Protein AF-A0A1G6QA96-F1 (afdb_m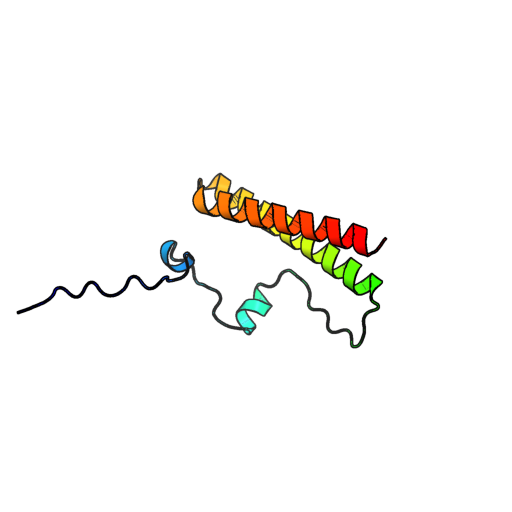onomer)

Solvent-accessible surface area (backbone atoms only — not comparable to full-atom values): 6174 Å² total; per-residue (Å²): 141,75,85,82,75,79,75,71,88,65,91,67,63,69,53,70,79,74,72,53,88,72,90,82,46,72,72,50,47,67,74,68,55,84,74,82,86,83,84,66,95,73,74,56,72,63,57,48,37,54,48,54,23,51,51,25,50,53,50,26,52,54,44,51,56,51,32,54,53,30,54,75,71,65,39,58,76,58,28,61,53,40,53,56,53,30,52,51,26,50,50,51,24,51,52,35,54,62,73,62,105

Nearest PDB structures (foldseek):
  3ta8-assembly1_A  TM=9.329E-01  e=4.201E-02  Helicobacter pylori
  3t9j-assembly1_A-2  TM=9.327E-01  e=4.201E-02  Helicobacter pylori
  3t9j-assembly1_A-4  TM=9.327E-01  e=4.201E-02  Helicobacter pylori
  3t9j-assembly1_A-6  TM=9.327E-01  e=4.201E-02  Helicobacter pylori
  5lbh-assembly1_A  TM=9.163E-01  e=5.291E-02  Helicobacter cinaedi

Secondary structure (DSSP, 8-state):
-------------GGGTTTPPPP-SHHHHHHH--SPP---S---HHHHHHHHHHHHHHHHHHHHHHHHHHHHTT-HHHHHHHHHHHHHHHHHHHHHHHHT-

pLDDT: mean 84.97, std 20.63, range [36.88, 98.56]

Mean predicted aligned error: 8.83 Å

Structure (mmCIF, N/CA/C/O backbone):
data_AF-A0A1G6QA96-F1
#
_entry.id   AF-A0A1G6QA96-F1
#
loop_
_atom_site.group_PDB
_atom_site.id
_atom_site.type_symbol
_atom_site.label_atom_id
_atom_site.label_alt_id
_atom_site.label_comp_id
_atom_site.label_asym_id
_atom_site.label_entity_id
_atom_site.label_seq_id
_atom_site.pdbx_PDB_ins_code
_atom_site.Cartn_x
_atom_site.Cartn_y
_atom_site.Cartn_z
_atom_site.occupancy
_atom_site.B_iso_or_equiv
_atom_site.auth_seq_id
_atom_site.auth_comp_id
_atom_site.auth_asym_id
_atom_site.auth_atom_id
_atom_site.pdbx_PDB_model_num
ATOM 1 N N . MET A 1 1 ? 8.139 -19.668 51.157 1.00 36.88 1 MET A N 1
ATOM 2 C CA . MET A 1 1 ? 7.093 -20.312 50.325 1.00 36.88 1 MET A CA 1
ATOM 3 C C . MET A 1 1 ? 6.012 -19.271 50.078 1.00 36.88 1 MET A C 1
ATOM 5 O O . MET A 1 1 ? 5.444 -18.827 51.054 1.00 36.88 1 MET A O 1
ATOM 9 N N . ARG A 1 2 ? 5.698 -18.791 48.880 1.00 37.50 2 ARG A N 1
ATOM 10 C CA . ARG A 1 2 ? 6.132 -19.085 47.510 1.00 37.50 2 ARG A CA 1
ATOM 11 C C . ARG A 1 2 ? 6.101 -17.748 46.762 1.00 37.50 2 ARG A C 1
ATOM 13 O O . ARG A 1 2 ? 5.156 -16.985 46.935 1.00 37.50 2 ARG A O 1
ATOM 20 N N . GLU A 1 3 ? 7.134 -17.484 45.970 1.00 38.16 3 GLU A N 1
ATOM 21 C CA . GLU A 1 3 ? 7.173 -16.381 45.014 1.00 38.16 3 GLU A CA 1
ATOM 22 C C . GLU A 1 3 ? 5.977 -16.485 44.067 1.00 38.16 3 GLU A C 1
ATOM 24 O O . GLU A 1 3 ? 5.769 -17.515 43.415 1.00 38.16 3 GLU A O 1
ATOM 29 N N . ASN A 1 4 ? 5.182 -15.418 44.007 1.00 38.12 4 ASN A N 1
ATOM 30 C CA . ASN A 1 4 ? 4.130 -15.281 43.019 1.00 38.12 4 ASN A CA 1
ATOM 31 C C . ASN A 1 4 ? 4.806 -14.912 41.699 1.00 38.12 4 ASN A C 1
ATOM 33 O O . ASN A 1 4 ? 5.184 -13.768 41.452 1.00 38.12 4 ASN A O 1
ATOM 37 N N . ARG A 1 5 ? 5.077 -15.955 40.918 1.00 42.34 5 ARG A N 1
ATOM 38 C CA . ARG A 1 5 ? 5.724 -15.913 39.617 1.00 42.34 5 ARG A CA 1
ATOM 39 C C . ARG A 1 5 ? 4.816 -15.115 38.679 1.00 42.34 5 ARG A C 1
ATOM 41 O O . ARG A 1 5 ? 3.922 -15.680 38.059 1.00 42.34 5 ARG A O 1
ATOM 48 N N . ALA A 1 6 ? 5.047 -13.805 38.598 1.00 40.62 6 ALA A N 1
ATOM 49 C CA . ALA A 1 6 ? 4.591 -12.971 37.499 1.00 40.62 6 ALA A CA 1
ATOM 50 C C . ALA A 1 6 ? 5.228 -13.538 36.225 1.00 40.62 6 ALA A C 1
ATOM 52 O O . ALA A 1 6 ? 6.367 -13.233 35.863 1.00 40.62 6 ALA A O 1
ATOM 53 N N . CYS A 1 7 ? 4.526 -14.491 35.617 1.00 37.88 7 CYS A N 1
ATOM 54 C CA . CYS A 1 7 ? 4.843 -15.020 34.310 1.00 37.88 7 CYS A CA 1
ATOM 55 C C . CYS A 1 7 ? 4.752 -13.851 33.332 1.00 37.88 7 CYS A C 1
ATOM 57 O O . CYS A 1 7 ? 3.667 -13.423 32.966 1.00 37.88 7 CYS A O 1
ATOM 59 N N . ARG A 1 8 ? 5.927 -13.310 33.001 1.00 39.12 8 ARG A N 1
ATOM 60 C CA . ARG A 1 8 ? 6.353 -13.012 31.636 1.00 39.12 8 ARG A CA 1
ATOM 61 C C . ARG A 1 8 ? 5.208 -12.512 30.758 1.00 39.12 8 ARG A C 1
ATOM 63 O O . ARG A 1 8 ? 4.584 -13.290 30.050 1.00 39.12 8 ARG A O 1
ATOM 70 N N . GLN A 1 9 ? 5.003 -11.201 30.775 1.00 42.47 9 GLN A N 1
ATOM 71 C CA . GLN A 1 9 ? 4.452 -10.499 29.623 1.00 42.47 9 GLN A CA 1
ATOM 72 C C . GLN A 1 9 ? 5.453 -10.691 28.477 1.00 42.47 9 GLN A C 1
ATOM 74 O O . GLN A 1 9 ? 6.421 -9.948 28.336 1.00 42.47 9 GLN A O 1
ATOM 79 N N . THR A 1 10 ? 5.303 -11.785 27.739 1.00 38.31 10 THR A N 1
ATOM 80 C CA . THR A 1 10 ? 5.859 -11.911 26.398 1.00 38.31 10 THR A CA 1
ATOM 81 C C . THR A 1 10 ? 5.078 -10.956 25.496 1.00 38.31 10 THR A C 1
ATOM 83 O O . THR A 1 10 ? 3.867 -10.826 25.681 1.00 38.31 10 THR A O 1
ATOM 86 N N . PRO A 1 11 ? 5.729 -10.246 24.559 1.00 39.56 11 PRO A N 1
ATOM 87 C CA . PRO A 1 11 ? 5.024 -9.398 23.612 1.00 39.56 11 PRO A CA 1
ATOM 88 C C . PRO A 1 11 ? 4.327 -10.315 22.606 1.00 39.56 11 PRO A C 1
ATOM 90 O O . PRO A 1 11 ? 4.891 -10.683 21.580 1.00 39.56 11 PRO A O 1
ATOM 93 N N . GLU A 1 12 ? 3.128 -10.770 22.952 1.00 40.34 12 GLU A N 1
ATOM 94 C CA . GLU A 1 12 ? 2.235 -11.421 22.003 1.00 40.34 12 GLU A CA 1
ATOM 95 C C . GLU A 1 12 ? 1.671 -10.330 21.089 1.00 40.34 12 GLU A C 1
ATOM 97 O O . GLU A 1 12 ? 1.341 -9.230 21.540 1.00 40.34 12 GLU A O 1
ATOM 102 N N . SER A 1 13 ? 1.669 -10.595 19.783 1.00 42.50 13 SER A N 1
ATOM 103 C CA . SER A 1 13 ? 1.177 -9.678 18.755 1.00 42.50 13 SER A CA 1
ATOM 104 C C . SER A 1 13 ? -0.221 -9.171 19.115 1.00 42.50 13 SER A C 1
ATOM 106 O O . SER A 1 13 ? -1.064 -9.939 19.578 1.00 42.50 13 SER A O 1
ATOM 108 N N . ARG A 1 14 ? -0.466 -7.872 18.903 1.00 51.91 14 ARG A N 1
ATOM 109 C CA . ARG A 1 14 ? -1.689 -7.159 19.313 1.00 51.91 14 ARG A CA 1
ATOM 110 C C . ARG A 1 14 ? -2.988 -7.817 18.820 1.00 51.91 14 ARG A C 1
ATOM 112 O O . ARG A 1 14 ? -4.005 -7.689 19.487 1.00 51.91 14 ARG A O 1
ATOM 119 N N . ASP A 1 15 ? -2.933 -8.614 17.755 1.00 50.94 15 ASP A N 1
ATOM 120 C CA . ASP A 1 15 ? -4.053 -9.433 17.270 1.00 50.94 15 ASP A CA 1
ATOM 121 C C . ASP A 1 15 ? -4.654 -10.359 18.345 1.00 50.94 15 ASP A C 1
ATOM 123 O O . ASP A 1 15 ? -5.858 -10.616 18.354 1.00 50.94 15 ASP A O 1
ATOM 127 N N . ALA A 1 16 ? -3.834 -10.840 19.289 1.00 47.75 16 ALA A N 1
ATOM 128 C CA . ALA A 1 16 ? -4.298 -11.669 20.400 1.00 47.75 16 ALA A CA 1
ATOM 129 C C . ALA A 1 16 ? -5.152 -10.884 21.412 1.00 47.75 16 ALA A C 1
ATOM 131 O O . ALA A 1 16 ? -5.932 -11.481 22.152 1.00 47.75 16 ALA A O 1
ATOM 132 N N . GLN A 1 17 ? -5.018 -9.555 21.445 1.00 49.22 17 GLN A N 1
ATOM 133 C CA . GLN A 1 17 ? -5.761 -8.674 22.345 1.00 49.22 17 GLN A CA 1
ATOM 134 C C . GLN A 1 17 ? -7.188 -8.411 21.838 1.00 49.22 17 GLN A C 1
ATOM 136 O O . GLN A 1 17 ? -8.099 -8.283 22.652 1.00 49.22 17 GLN A O 1
ATOM 141 N N . ASP A 1 18 ? -7.389 -8.457 20.516 1.00 55.22 18 ASP A N 1
ATOM 142 C CA . ASP A 1 18 ? -8.681 -8.217 19.854 1.00 55.22 18 ASP A CA 1
ATOM 143 C C . ASP A 1 18 ? -9.434 -9.520 19.496 1.00 55.22 18 ASP A C 1
ATOM 145 O O . ASP A 1 18 ? -10.520 -9.491 18.918 1.00 55.22 18 ASP A O 1
ATOM 149 N N . GLY A 1 19 ? -8.887 -10.692 19.856 1.00 56.41 19 GLY A N 1
ATOM 150 C CA . GLY A 1 19 ? -9.533 -12.001 19.663 1.00 56.41 19 GLY A CA 1
ATOM 151 C C . GLY A 1 19 ? -9.615 -12.476 18.205 1.00 56.41 19 GLY A C 1
ATOM 152 O O . GLY A 1 19 ? -10.302 -13.458 17.912 1.00 56.41 19 GLY A O 1
ATOM 153 N N . GLY A 1 20 ? -8.921 -11.796 17.289 1.00 66.00 20 GLY A N 1
ATOM 154 C CA . GLY A 1 20 ? -8.857 -12.146 15.873 1.00 66.00 20 GLY A CA 1
ATOM 155 C C . GLY A 1 20 ? -7.971 -13.367 15.611 1.00 66.00 20 GLY A C 1
ATOM 156 O O . GLY A 1 20 ? -6.986 -13.614 16.304 1.00 66.00 20 GLY A O 1
ATOM 157 N N . THR A 1 21 ? -8.303 -14.153 14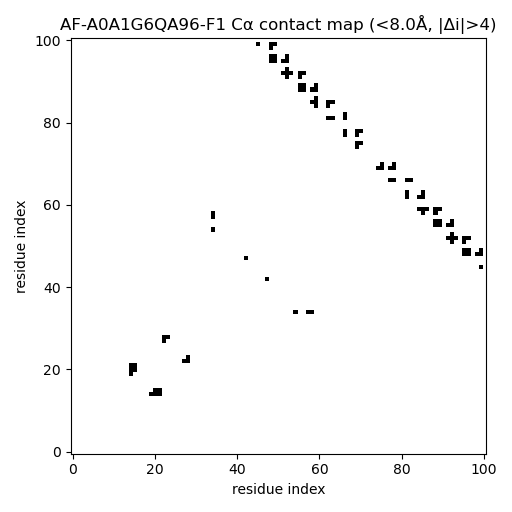.581 1.00 81.56 21 THR A N 1
ATOM 158 C CA . THR A 1 21 ? -7.401 -15.214 14.108 1.00 81.56 21 THR A CA 1
ATOM 159 C C . THR A 1 21 ? -6.280 -14.585 13.288 1.00 81.56 21 THR A C 1
ATOM 161 O O . THR A 1 21 ? -6.543 -13.975 12.255 1.00 81.56 21 THR A O 1
ATOM 164 N N . THR A 1 22 ? -5.036 -14.751 13.730 1.00 84.44 22 THR A N 1
ATOM 165 C CA . THR A 1 22 ? -3.845 -14.318 12.989 1.00 84.44 22 THR A CA 1
ATOM 166 C C . THR A 1 22 ? -3.606 -15.172 11.742 1.00 84.44 22 THR A C 1
ATOM 168 O O . THR A 1 22 ? -4.151 -16.272 11.607 1.00 84.44 22 THR A O 1
ATOM 171 N N . LEU A 1 23 ? -2.761 -14.689 10.823 1.00 89.62 23 LEU A N 1
ATOM 172 C CA . LEU A 1 23 ? -2.263 -15.493 9.703 1.00 89.62 23 LEU A CA 1
ATOM 173 C C . LEU A 1 23 ? -1.460 -16.688 10.236 1.00 89.62 23 LEU A C 1
ATOM 175 O O . LEU A 1 23 ? -0.559 -16.520 11.057 1.00 89.62 23 LEU A O 1
ATOM 179 N N . ARG A 1 24 ? -1.773 -17.902 9.764 1.00 91.06 24 ARG A N 1
ATOM 180 C CA . ARG A 1 24 ? -1.222 -19.145 10.353 1.00 91.06 24 ARG A CA 1
ATOM 181 C C . ARG A 1 24 ? -0.361 -19.993 9.424 1.00 91.06 24 ARG A C 1
ATOM 183 O O . ARG A 1 24 ? 0.246 -20.957 9.883 1.00 91.06 24 ARG A O 1
ATOM 190 N N . SER A 1 25 ? -0.326 -19.708 8.123 1.00 93.56 25 SER A N 1
ATOM 191 C CA . SER A 1 25 ? 0.492 -20.480 7.177 1.00 93.56 25 SER A CA 1
ATOM 192 C C . SER A 1 25 ? 0.756 -19.725 5.877 1.00 93.56 25 SER A C 1
ATOM 194 O O . SER A 1 25 ? 0.046 -18.777 5.555 1.00 93.56 25 SER A O 1
ATOM 196 N N . ILE A 1 26 ? 1.719 -20.209 5.087 1.00 93.75 26 ILE A N 1
ATOM 197 C CA . ILE A 1 26 ? 2.004 -19.699 3.734 1.00 93.75 26 ILE A CA 1
ATOM 198 C C . ILE A 1 26 ? 0.763 -19.799 2.839 1.00 93.75 26 ILE A C 1
ATOM 200 O O . ILE A 1 26 ? 0.409 -18.845 2.158 1.00 93.75 26 ILE A O 1
ATOM 204 N N . ALA A 1 27 ? 0.041 -20.920 2.904 1.00 94.69 27 ALA A N 1
ATOM 205 C CA . ALA A 1 27 ? -1.209 -21.082 2.167 1.00 94.69 27 ALA A CA 1
ATOM 206 C C . ALA A 1 27 ? -2.297 -20.095 2.628 1.00 94.69 27 ALA A C 1
ATOM 208 O O . ALA A 1 27 ? -3.182 -19.746 1.857 1.00 94.69 27 ALA A O 1
ATOM 209 N N . ASP A 1 28 ? -2.263 -19.659 3.890 1.00 94.19 28 ASP A N 1
ATOM 210 C CA . ASP A 1 28 ? -3.185 -18.651 4.420 1.00 94.19 28 ASP A CA 1
ATOM 211 C C . ASP A 1 28 ? -2.833 -17.249 3.909 1.00 94.19 28 ASP A C 1
ATOM 213 O O . ASP A 1 28 ? -3.725 -16.502 3.519 1.00 94.19 28 ASP A O 1
ATOM 217 N N . ILE A 1 29 ? -1.536 -16.932 3.823 1.00 93.06 29 ILE A N 1
ATOM 218 C CA . IL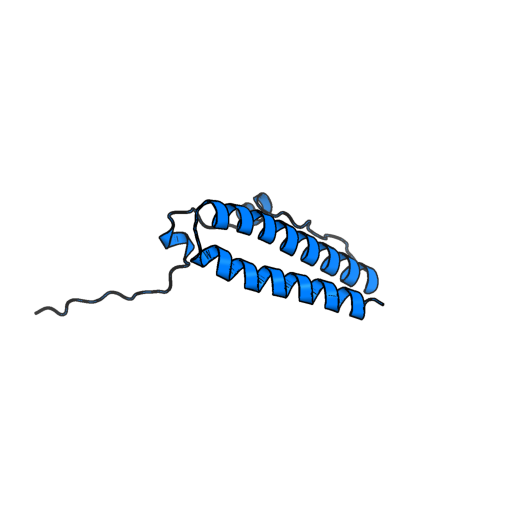E A 1 29 ? -1.030 -15.702 3.198 1.00 93.06 29 ILE A CA 1
ATOM 219 C C . ILE A 1 29 ? -1.476 -15.642 1.735 1.00 93.06 29 ILE A C 1
ATOM 221 O O . ILE A 1 29 ? -2.117 -14.674 1.340 1.00 93.06 29 ILE A O 1
ATOM 225 N N . GLN A 1 30 ? -1.241 -16.711 0.968 1.00 94.00 30 GLN A N 1
ATOM 226 C CA . GLN A 1 30 ? -1.625 -16.784 -0.444 1.00 94.00 30 GLN A CA 1
ATOM 227 C C . GLN A 1 30 ? -3.136 -16.578 -0.656 1.00 94.00 30 GLN A C 1
ATOM 229 O O . GLN A 1 30 ? -3.552 -15.962 -1.630 1.00 94.00 30 GLN A O 1
ATOM 234 N N . ARG A 1 31 ? -3.990 -17.068 0.254 1.00 93.31 31 ARG A N 1
ATOM 235 C CA . ARG A 1 31 ? -5.453 -16.878 0.161 1.00 93.31 31 ARG A CA 1
ATOM 236 C C . ARG A 1 31 ? -5.902 -15.442 0.419 1.00 93.31 31 ARG A C 1
ATOM 238 O O . ARG A 1 31 ? -6.941 -15.046 -0.099 1.00 93.31 31 ARG A O 1
ATOM 245 N N . HIS A 1 32 ? -5.167 -14.702 1.245 1.00 93.31 32 HIS A N 1
ATOM 246 C CA . HIS A 1 32 ? -5.527 -13.345 1.661 1.00 93.31 32 HIS A CA 1
ATOM 247 C C . HIS A 1 32 ? -4.713 -12.260 0.944 1.00 93.31 32 HIS A C 1
ATOM 249 O O . HIS A 1 32 ? -4.946 -11.071 1.179 1.00 93.31 32 HIS A O 1
ATOM 255 N N . GLN A 1 33 ? -3.773 -12.642 0.074 1.00 93.69 33 GLN A N 1
ATOM 256 C CA . GLN A 1 33 ? -2.964 -11.695 -0.680 1.00 93.69 33 GLN A CA 1
ATOM 257 C C . GLN A 1 33 ? -3.826 -10.861 -1.626 1.00 93.69 33 GLN A C 1
ATOM 259 O O . GLN A 1 33 ? -4.764 -11.351 -2.254 1.00 93.69 33 GLN A O 1
ATOM 264 N N . ARG A 1 34 ? -3.502 -9.572 -1.713 1.00 93.25 34 ARG A N 1
ATOM 265 C CA . ARG A 1 34 ? -4.151 -8.621 -2.629 1.00 93.25 34 ARG A CA 1
ATOM 266 C C . ARG A 1 34 ? -3.208 -8.133 -3.725 1.00 93.25 34 ARG A C 1
ATOM 268 O O . ARG A 1 34 ? -3.677 -7.697 -4.771 1.00 93.25 34 ARG A O 1
ATOM 275 N N . ILE A 1 35 ? -1.905 -8.189 -3.463 1.00 94.69 35 ILE A N 1
ATOM 276 C CA . ILE A 1 35 ? -0.846 -7.894 -4.428 1.00 94.69 35 ILE A CA 1
ATOM 277 C C . ILE A 1 35 ? -0.571 -9.185 -5.199 1.00 94.69 35 ILE A C 1
ATOM 279 O O . ILE A 1 35 ? -0.601 -10.267 -4.612 1.00 94.69 35 ILE A O 1
ATOM 283 N N . THR A 1 36 ? -0.398 -9.069 -6.513 1.00 91.12 36 THR A N 1
ATOM 284 C CA . THR A 1 36 ? -0.199 -10.226 -7.393 1.00 91.12 36 THR A CA 1
ATOM 285 C C . THR A 1 36 ? 1.261 -10.656 -7.360 1.00 91.12 36 THR A C 1
ATOM 287 O O . THR A 1 36 ? 2.149 -9.809 -7.369 1.00 91.12 36 THR A O 1
ATOM 290 N N . ASP A 1 37 ? 1.500 -11.965 -7.340 1.00 92.06 37 ASP A N 1
ATOM 291 C CA . ASP A 1 37 ? 2.847 -12.514 -7.454 1.00 92.06 37 ASP A CA 1
ATOM 292 C C . ASP A 1 37 ? 3.409 -12.265 -8.860 1.00 92.06 37 ASP A C 1
ATOM 294 O O . ASP A 1 37 ? 2.713 -12.426 -9.867 1.00 92.06 37 ASP A O 1
ATOM 298 N N . ASN A 1 38 ? 4.685 -11.895 -8.931 1.00 92.12 38 ASN A N 1
ATOM 299 C CA . ASN A 1 38 ? 5.401 -11.777 -10.192 1.00 92.12 38 ASN A CA 1
ATOM 300 C C . ASN A 1 38 ? 6.321 -12.982 -10.399 1.00 92.12 38 ASN A C 1
ATOM 302 O O . ASN A 1 38 ? 7.426 -13.035 -9.860 1.00 92.12 38 ASN A O 1
ATOM 306 N N . ASP A 1 39 ? 5.862 -13.924 -11.221 1.00 92.62 39 ASP A N 1
ATOM 307 C CA . ASP A 1 39 ? 6.587 -15.149 -11.575 1.00 92.62 39 ASP A CA 1
ATOM 308 C C . ASP A 1 39 ? 7.408 -15.017 -12.876 1.00 92.62 39 ASP A C 1
ATOM 310 O O . ASP A 1 39 ? 7.817 -16.018 -13.471 1.00 92.62 39 ASP A O 1
ATOM 314 N N . ALA A 1 40 ? 7.633 -13.796 -13.378 1.00 93.50 40 ALA A N 1
ATOM 315 C CA . ALA A 1 40 ? 8.411 -13.597 -14.596 1.00 93.50 40 ALA A CA 1
ATOM 316 C C . ALA A 1 40 ? 9.889 -13.975 -14.385 1.00 93.50 40 ALA A C 1
ATOM 318 O O . ALA A 1 40 ? 10.541 -13.510 -13.453 1.00 93.50 40 ALA A O 1
ATOM 319 N N . GLU A 1 41 ? 10.461 -14.751 -15.314 1.00 93.56 41 GLU A N 1
ATOM 320 C CA . GLU A 1 41 ? 11.878 -15.157 -15.256 1.00 93.56 41 GLU A CA 1
ATOM 321 C C . GLU A 1 41 ? 12.848 -13.964 -15.310 1.00 93.56 41 GLU A C 1
ATOM 323 O O . GLU A 1 41 ? 13.965 -14.033 -14.794 1.00 93.56 41 GLU A O 1
ATOM 328 N N . SER A 1 42 ? 12.438 -12.861 -15.944 1.00 91.50 42 SER A N 1
ATOM 329 C CA . SER A 1 42 ? 13.200 -11.614 -15.956 1.00 91.50 42 SER A CA 1
ATOM 330 C C . SER A 1 42 ? 12.286 -10.407 -16.132 1.00 91.50 42 SER A C 1
ATOM 332 O O . SER A 1 42 ? 11.379 -10.424 -16.966 1.00 91.50 42 SER A O 1
ATOM 334 N N . VAL A 1 43 ? 12.578 -9.336 -15.396 1.00 92.31 43 VAL A N 1
ATOM 335 C CA . VAL A 1 43 ? 11.872 -8.055 -15.476 1.00 92.31 43 VAL A CA 1
ATOM 336 C C . VAL A 1 43 ? 12.906 -6.954 -15.687 1.00 92.31 43 VAL A C 1
ATOM 338 O O . VAL A 1 43 ? 13.934 -6.903 -15.011 1.00 92.31 43 VAL A O 1
ATOM 341 N N . GLY A 1 44 ? 12.663 -6.070 -16.656 1.00 96.00 44 GLY A N 1
ATOM 342 C CA . GLY A 1 44 ? 13.544 -4.928 -16.899 1.00 96.00 44 GLY A CA 1
ATOM 343 C C . GLY A 1 44 ? 13.535 -3.954 -15.709 1.00 96.00 44 GLY A C 1
ATOM 344 O O . GLY A 1 44 ? 12.475 -3.763 -15.114 1.00 96.00 44 GLY A O 1
ATOM 345 N N . PRO A 1 45 ? 14.649 -3.266 -15.385 1.00 94.94 45 PRO A N 1
ATOM 346 C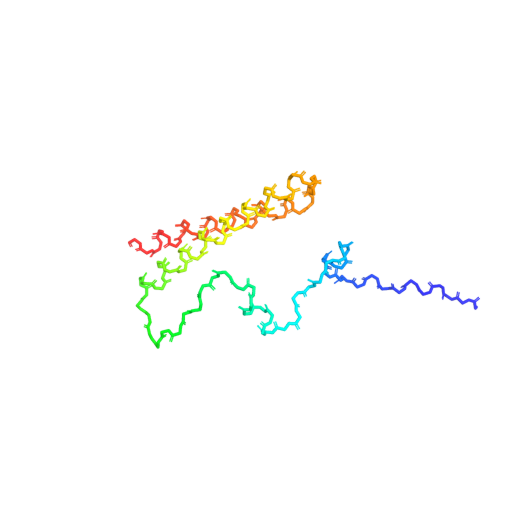 CA . PRO A 1 45 ? 14.723 -2.402 -14.201 1.00 94.94 45 PRO A CA 1
ATOM 347 C C . PRO A 1 45 ? 13.603 -1.354 -14.104 1.00 94.94 45 PRO A C 1
ATOM 349 O O . PRO A 1 45 ? 13.020 -1.172 -13.041 1.00 94.94 45 PRO A O 1
ATOM 352 N N . HIS A 1 46 ? 13.243 -0.710 -15.220 1.00 94.75 46 HIS A N 1
ATOM 353 C CA . HIS A 1 46 ? 12.150 0.270 -15.250 1.00 94.75 46 HIS A CA 1
ATOM 354 C C . HIS A 1 46 ? 10.780 -0.368 -14.998 1.00 94.75 46 HIS A C 1
ATOM 356 O O . HIS A 1 46 ? 9.960 0.210 -14.290 1.00 94.75 46 HIS A O 1
ATOM 362 N N . ALA A 1 47 ? 10.536 -1.559 -15.551 1.00 95.25 47 ALA A N 1
ATOM 363 C CA . ALA A 1 47 ? 9.294 -2.289 -15.320 1.00 95.25 47 ALA A CA 1
ATOM 364 C C . ALA A 1 47 ? 9.181 -2.718 -13.849 1.00 95.25 47 ALA A C 1
ATOM 366 O O . ALA A 1 47 ? 8.136 -2.509 -13.245 1.00 95.25 47 ALA A O 1
ATOM 367 N N . MET A 1 48 ? 10.282 -3.183 -13.249 1.00 95.12 48 MET A N 1
ATOM 368 C CA . MET A 1 48 ? 10.342 -3.551 -11.832 1.00 95.12 48 MET A CA 1
ATOM 369 C C . MET A 1 48 ? 10.028 -2.358 -10.915 1.00 95.12 48 MET A C 1
ATOM 371 O O . MET A 1 48 ? 9.248 -2.487 -9.976 1.00 95.12 48 MET A O 1
ATOM 375 N N . LEU A 1 49 ? 10.593 -1.175 -11.193 1.00 96.56 49 LEU A N 1
ATOM 376 C CA . LEU A 1 49 ? 10.289 0.038 -10.422 1.00 96.56 49 LEU A CA 1
ATOM 377 C C . LEU A 1 49 ? 8.840 0.504 -10.619 1.00 96.56 49 LEU A C 1
ATOM 379 O O . LEU A 1 49 ? 8.201 0.945 -9.663 1.00 96.56 49 LEU A O 1
ATOM 383 N N . ALA A 1 50 ? 8.315 0.409 -11.844 1.00 96.00 50 ALA A N 1
ATOM 384 C CA . ALA A 1 50 ? 6.941 0.789 -12.151 1.00 96.00 50 ALA A CA 1
ATOM 385 C C . ALA A 1 50 ? 5.916 -0.117 -11.452 1.00 96.00 50 ALA A C 1
ATOM 387 O O . ALA A 1 50 ? 4.927 0.390 -10.921 1.00 96.00 50 ALA A O 1
ATOM 388 N N . GLU A 1 51 ? 6.172 -1.422 -11.429 1.00 96.38 51 GLU A N 1
ATOM 389 C CA . GLU A 1 51 ? 5.362 -2.422 -10.736 1.00 96.38 51 GLU A CA 1
ATOM 390 C C . GLU A 1 51 ? 5.411 -2.219 -9.222 1.00 96.38 51 GLU A C 1
ATOM 392 O O . GLU A 1 51 ? 4.376 -1.984 -8.605 1.00 96.38 51 GLU A O 1
ATOM 397 N N . LEU A 1 52 ? 6.612 -2.123 -8.640 1.00 96.50 52 LEU A N 1
ATOM 398 C CA . LEU A 1 52 ? 6.772 -1.875 -7.207 1.00 96.50 52 LEU A CA 1
ATOM 399 C C . LEU A 1 52 ? 6.086 -0.571 -6.765 1.00 96.50 52 LEU A C 1
ATOM 401 O O . LEU A 1 52 ? 5.531 -0.484 -5.665 1.00 96.50 52 LEU A O 1
ATOM 405 N N . ARG A 1 53 ? 6.104 0.464 -7.614 1.00 97.44 53 ARG A N 1
ATOM 406 C CA . ARG A 1 53 ? 5.363 1.707 -7.373 1.00 97.44 53 ARG A CA 1
ATOM 407 C C . ARG A 1 53 ? 3.855 1.463 -7.356 1.00 97.44 53 ARG A C 1
ATOM 409 O O . ARG A 1 53 ? 3.183 1.980 -6.465 1.00 97.44 53 ARG A O 1
ATOM 416 N N . ALA A 1 54 ? 3.331 0.723 -8.332 1.00 97.44 54 ALA A N 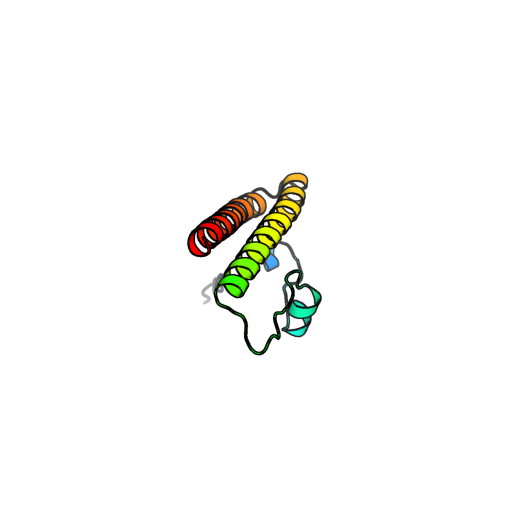1
ATOM 417 C CA . ALA A 1 54 ? 1.911 0.395 -8.411 1.00 97.44 54 ALA A CA 1
ATOM 418 C C . ALA A 1 54 ? 1.453 -0.401 -7.178 1.00 97.44 54 ALA A C 1
ATOM 420 O O . ALA A 1 54 ? 0.438 -0.050 -6.574 1.00 97.44 54 ALA A O 1
ATOM 421 N N . ASP A 1 55 ? 2.256 -1.363 -6.728 1.00 98.00 55 ASP A N 1
ATOM 422 C CA . ASP A 1 55 ? 1.969 -2.160 -5.533 1.00 98.00 55 ASP A CA 1
ATOM 423 C C . ASP A 1 55 ? 1.938 -1.307 -4.262 1.00 98.00 55 ASP A C 1
ATOM 425 O O . ASP A 1 55 ? 1.037 -1.447 -3.436 1.00 98.00 55 ASP A O 1
ATOM 429 N N . ASN A 1 56 ? 2.869 -0.355 -4.114 1.00 98.06 56 ASN A N 1
ATOM 430 C CA . ASN A 1 56 ? 2.845 0.585 -2.987 1.00 98.06 56 ASN A CA 1
ATOM 431 C C . ASN A 1 56 ? 1.589 1.472 -3.006 1.00 98.06 56 ASN A C 1
ATOM 433 O O . ASN A 1 56 ? 1.026 1.762 -1.949 1.00 98.06 56 ASN A O 1
ATOM 437 N N . MET A 1 57 ? 1.116 1.881 -4.188 1.00 98.19 57 MET A N 1
ATOM 438 C CA . MET A 1 57 ? -0.143 2.623 -4.308 1.00 98.19 57 MET A CA 1
ATOM 439 C C . MET A 1 57 ? -1.351 1.759 -3.922 1.00 98.19 57 MET A C 1
ATOM 441 O O . MET A 1 57 ? -2.231 2.232 -3.201 1.00 98.19 57 MET A O 1
ATOM 445 N N . GLN A 1 58 ? -1.387 0.494 -4.349 1.00 98.12 58 GLN A N 1
ATOM 446 C CA . GLN A 1 58 ? -2.449 -0.445 -3.980 1.00 98.12 58 GLN A CA 1
ATOM 447 C C . GLN A 1 58 ? -2.445 -0.753 -2.474 1.00 98.12 58 GLN A C 1
ATOM 449 O O . GLN A 1 58 ? -3.510 -0.840 -1.854 1.00 98.12 58 GLN A O 1
ATOM 454 N N . LEU A 1 59 ? -1.257 -0.874 -1.875 1.00 97.88 59 LEU A N 1
ATOM 455 C CA . LEU A 1 59 ? -1.085 -1.057 -0.437 1.00 97.88 59 LEU A CA 1
ATOM 456 C C . LEU A 1 59 ? -1.646 0.138 0.342 1.00 97.88 59 LEU A C 1
ATOM 458 O O . LEU A 1 59 ? -2.443 -0.057 1.259 1.00 97.88 59 LEU A O 1
ATOM 462 N N . ALA A 1 60 ? -1.295 1.364 -0.058 1.00 98.25 60 ALA A N 1
ATOM 463 C CA . ALA A 1 60 ? -1.809 2.580 0.569 1.00 98.25 60 ALA A CA 1
ATOM 464 C C . ALA A 1 60 ? -3.340 2.682 0.459 1.00 98.25 60 ALA A C 1
ATOM 466 O O . ALA A 1 60 ? -4.003 2.995 1.445 1.00 98.25 60 ALA A O 1
ATOM 467 N N . ALA A 1 61 ? -3.910 2.370 -0.710 1.00 98.06 61 ALA A N 1
ATOM 468 C CA . ALA A 1 61 ? -5.361 2.352 -0.908 1.00 98.06 61 ALA A CA 1
ATOM 469 C C . ALA A 1 61 ? -6.054 1.323 -0.000 1.00 98.06 61 ALA A C 1
ATOM 471 O O . ALA A 1 61 ? -7.025 1.644 0.675 1.00 98.06 61 ALA A O 1
ATOM 472 N N . THR A 1 62 ? -5.499 0.112 0.096 1.00 97.62 62 THR A N 1
ATOM 473 C CA . THR A 1 62 ? -6.018 -0.924 0.999 1.00 97.62 62 THR A CA 1
ATOM 474 C C . THR A 1 62 ? -5.976 -0.475 2.460 1.00 97.62 62 THR A C 1
ATOM 476 O O . THR A 1 62 ? -6.929 -0.703 3.200 1.00 97.62 62 THR A O 1
ATOM 479 N N . MET A 1 63 ? -4.888 0.164 2.894 1.00 97.94 63 MET A N 1
ATOM 480 C CA . MET A 1 63 ? -4.777 0.665 4.264 1.00 97.94 63 MET A CA 1
ATOM 481 C C . MET A 1 63 ? -5.753 1.813 4.544 1.00 97.94 63 MET A C 1
ATOM 483 O O . MET A 1 63 ? -6.265 1.886 5.656 1.00 97.94 63 MET A O 1
ATOM 487 N N . LEU A 1 64 ? -6.058 2.663 3.557 1.00 98.12 64 LEU A N 1
ATOM 488 C CA . LEU A 1 64 ? -7.095 3.695 3.674 1.00 98.12 64 LEU A CA 1
ATOM 489 C C . LEU A 1 64 ? -8.493 3.088 3.864 1.00 98.12 64 LEU A C 1
ATOM 491 O O . LEU A 1 64 ? -9.255 3.573 4.700 1.00 98.12 64 LEU A O 1
ATOM 495 N N . ASP A 1 65 ? -8.811 2.001 3.158 1.00 97.69 65 ASP A N 1
ATOM 496 C CA . ASP A 1 65 ? -10.078 1.285 3.357 1.00 97.69 65 ASP A CA 1
ATOM 497 C C . ASP A 1 65 ? -10.173 0.710 4.780 1.00 97.69 65 ASP A C 1
ATOM 499 O O . ASP A 1 65 ? -11.198 0.850 5.447 1.00 97.69 65 ASP A O 1
ATOM 503 N N . VAL A 1 66 ? -9.092 0.094 5.277 1.00 96.56 66 VAL A N 1
ATOM 504 C CA . VAL A 1 66 ? -9.043 -0.441 6.651 1.00 96.56 66 VAL A CA 1
ATOM 505 C C . VAL A 1 66 ? -9.126 0.688 7.676 1.00 96.56 66 VAL A C 1
ATOM 507 O O . VAL A 1 66 ? -9.859 0.570 8.654 1.00 96.56 66 VAL A O 1
ATOM 510 N N . HIS A 1 67 ? -8.439 1.803 7.434 1.00 97.25 67 HIS A N 1
ATOM 511 C CA . HIS A 1 67 ? -8.506 2.988 8.281 1.00 97.25 67 HIS A CA 1
ATOM 512 C C . HIS A 1 67 ? -9.948 3.486 8.412 1.00 97.25 67 HIS A C 1
ATOM 514 O O . HIS A 1 67 ? -10.394 3.753 9.522 1.00 97.25 67 HIS A O 1
ATOM 520 N N . ALA A 1 68 ? -10.701 3.573 7.311 1.00 97.00 68 ALA A N 1
ATOM 521 C CA . ALA A 1 68 ? -12.105 3.987 7.348 1.00 97.00 68 ALA A CA 1
ATOM 522 C C . ALA A 1 68 ? -12.975 3.042 8.199 1.00 97.00 68 ALA A C 1
ATOM 524 O O . ALA A 1 68 ? -13.871 3.498 8.910 1.00 97.00 68 ALA A O 1
ATOM 525 N N . VAL A 1 69 ? -12.693 1.734 8.171 1.00 96.75 69 VAL A N 1
ATOM 526 C CA . VAL A 1 69 ? -13.366 0.751 9.034 1.00 96.75 69 VAL A CA 1
ATOM 527 C C . VAL A 1 69 ? -12.996 0.962 10.506 1.00 96.75 69 VAL A C 1
ATOM 529 O O . VAL A 1 69 ? -13.888 1.032 11.350 1.00 96.75 69 VAL A O 1
ATOM 532 N N . CYS A 1 70 ? -11.709 1.102 10.832 1.00 94.12 70 CYS A N 1
ATOM 533 C CA . CYS A 1 70 ? -11.249 1.330 12.207 1.00 94.12 70 CYS A CA 1
ATOM 534 C C . CYS A 1 70 ? -11.794 2.639 12.793 1.00 94.12 70 CYS A C 1
ATOM 536 O O . CYS A 1 70 ? -12.275 2.650 13.926 1.00 94.12 70 CYS A O 1
ATOM 538 N N . ASP A 1 71 ? -11.785 3.715 12.006 1.00 93.81 71 ASP A N 1
ATOM 539 C CA . ASP A 1 71 ? -12.332 5.018 12.386 1.00 93.81 71 ASP A CA 1
ATOM 540 C C . ASP A 1 71 ? -13.840 4.938 12.664 1.00 93.81 71 ASP A C 1
ATOM 542 O O . ASP A 1 71 ? -14.306 5.393 13.709 1.00 93.81 71 ASP A O 1
ATOM 546 N N . HIS A 1 72 ? -14.600 4.241 11.809 1.00 95.81 72 HIS A N 1
ATOM 547 C CA . HIS A 1 72 ? -16.030 4.006 12.030 1.00 95.8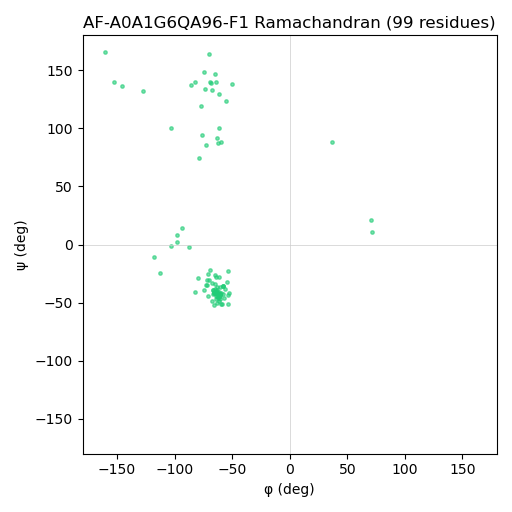1 72 HIS A CA 1
ATOM 548 C C . HIS A 1 72 ? -16.324 3.286 13.358 1.00 95.81 72 HIS A C 1
ATOM 550 O O . HIS A 1 72 ? -17.328 3.572 14.013 1.00 95.81 72 HIS A O 1
ATOM 556 N N . HIS A 1 73 ? -15.447 2.367 13.769 1.00 94.75 73 HIS A N 1
ATOM 557 C CA . HIS A 1 73 ? -15.564 1.636 15.031 1.00 94.75 73 HIS A CA 1
ATOM 558 C C . HIS A 1 73 ? -14.928 2.354 16.234 1.00 94.75 73 HIS A C 1
ATOM 560 O O . HIS A 1 73 ? -15.033 1.858 17.356 1.00 94.75 73 HIS A O 1
ATOM 566 N N . GLY A 1 74 ? -14.302 3.519 16.034 1.00 92.94 74 GLY A N 1
ATOM 567 C CA . GLY A 1 74 ? -13.620 4.267 17.090 1.00 92.94 74 GLY A CA 1
ATOM 568 C C . GLY A 1 74 ? -12.329 3.609 17.591 1.00 92.94 74 GLY A C 1
ATOM 569 O O . GLY A 1 74 ? -11.886 3.912 18.700 1.00 92.94 74 GLY A O 1
ATOM 570 N N . ASP A 1 75 ? -11.712 2.718 16.806 1.00 94.00 75 ASP A N 1
ATOM 571 C CA . ASP A 1 75 ? -10.418 2.104 17.129 1.00 94.00 75 ASP A CA 1
ATOM 572 C C . ASP A 1 75 ? -9.263 3.063 16.812 1.00 94.00 75 ASP A C 1
ATOM 574 O O . ASP A 1 75 ? -8.509 2.908 15.850 1.00 94.00 75 ASP A O 1
ATOM 578 N N . VAL A 1 76 ? -9.117 4.073 17.670 1.00 93.50 76 VAL A N 1
ATOM 579 C CA . VAL A 1 76 ? -8.090 5.118 17.546 1.00 93.50 76 VAL A CA 1
ATOM 580 C C . VAL A 1 76 ? -6.683 4.520 17.482 1.00 93.50 76 VAL A C 1
ATOM 582 O O . VAL A 1 76 ? -5.828 4.995 16.739 1.00 93.50 76 VAL A O 1
ATOM 585 N N . ALA A 1 77 ? -6.429 3.459 18.249 1.00 93.25 77 ALA A N 1
ATOM 586 C CA . ALA A 1 77 ? -5.098 2.889 18.365 1.00 93.25 77 ALA A CA 1
ATOM 587 C C . ALA A 1 77 ? -4.662 2.139 17.096 1.00 93.25 77 ALA A C 1
ATOM 589 O O . ALA A 1 77 ? -3.461 2.064 16.834 1.00 93.25 77 ALA A O 1
ATOM 590 N N . THR A 1 78 ? -5.588 1.545 16.336 1.00 91.19 78 THR A N 1
ATOM 591 C CA . THR A 1 78 ? -5.277 0.944 15.024 1.00 91.19 78 THR A CA 1
ATOM 592 C C . THR A 1 78 ? -5.254 2.002 13.929 1.00 91.19 78 THR A C 1
ATOM 594 O O . THR A 1 78 ? -4.335 1.999 13.110 1.00 91.19 78 THR A O 1
ATOM 597 N N . THR A 1 79 ? -6.187 2.957 13.957 1.00 96.00 79 THR A N 1
ATOM 598 C CA . THR A 1 79 ? -6.221 4.093 13.024 1.00 96.00 79 THR A CA 1
ATOM 599 C C . THR A 1 79 ? -4.883 4.842 13.007 1.00 96.00 79 THR A C 1
ATOM 601 O O . THR A 1 79 ? -4.263 4.953 11.950 1.00 96.00 79 THR A O 1
ATOM 604 N N . SER A 1 80 ? -4.346 5.229 14.171 1.00 94.56 80 SER A N 1
ATOM 605 C CA . SER A 1 80 ? -3.045 5.917 14.250 1.00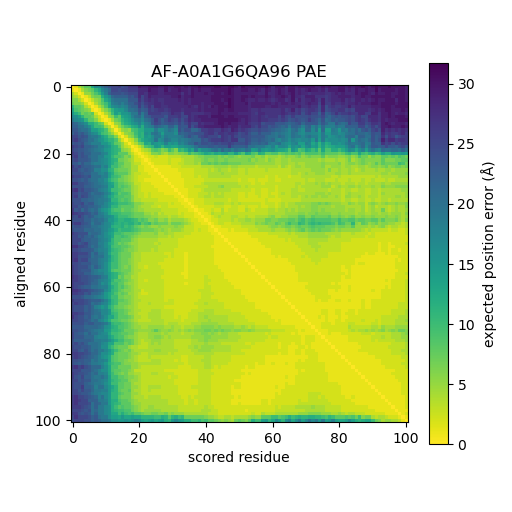 94.56 80 SER A CA 1
ATOM 606 C C . SER A 1 80 ? -1.851 5.062 13.806 1.00 94.56 80 SER A C 1
ATOM 608 O O . SER A 1 80 ? -0.833 5.594 13.363 1.00 94.56 80 SER A O 1
ATOM 610 N N . LEU A 1 81 ? -1.933 3.731 13.912 1.00 95.88 81 LEU A N 1
ATOM 611 C CA . LEU A 1 81 ? -0.894 2.852 13.367 1.00 95.88 81 LEU A CA 1
ATOM 612 C C . LEU A 1 81 ? -0.934 2.855 11.832 1.00 95.88 81 LEU A C 1
ATOM 614 O O . LEU A 1 81 ? 0.113 2.970 11.194 1.00 95.88 81 LEU A O 1
ATOM 618 N N . LEU A 1 82 ? -2.136 2.772 11.253 1.00 97.06 82 LEU A N 1
ATOM 619 C CA . LEU A 1 82 ? -2.346 2.765 9.806 1.00 97.06 82 LEU A CA 1
ATOM 620 C C . LEU A 1 82 ? -1.896 4.071 9.150 1.00 97.06 82 LEU A C 1
ATOM 622 O O . LEU A 1 82 ? -1.276 4.011 8.094 1.00 97.06 82 LEU A O 1
ATOM 626 N N . GLU A 1 83 ? -2.137 5.227 9.773 1.00 97.38 83 GLU A N 1
ATOM 627 C CA . GLU A 1 83 ? -1.705 6.532 9.246 1.00 97.38 83 GLU A CA 1
ATOM 628 C C . GLU A 1 83 ? -0.198 6.571 8.942 1.00 97.38 83 GLU A C 1
ATOM 630 O O . GLU A 1 83 ? 0.205 7.011 7.863 1.00 97.38 83 GLU A O 1
ATOM 635 N N . ASN A 1 84 ? 0.636 6.031 9.840 1.00 97.94 84 ASN A N 1
ATOM 636 C CA . ASN A 1 84 ? 2.086 5.963 9.630 1.00 97.94 84 ASN A CA 1
ATOM 637 C C . ASN A 1 84 ? 2.448 5.089 8.419 1.00 97.94 84 ASN A C 1
ATOM 639 O O . ASN A 1 84 ? 3.285 5.465 7.598 1.00 97.94 84 ASN A O 1
ATOM 643 N N . TRP A 1 85 ? 1.816 3.922 8.285 1.00 98.12 85 TRP A N 1
ATOM 644 C CA . TRP A 1 85 ? 2.100 3.002 7.182 1.00 98.12 85 TRP A CA 1
ATOM 645 C C . TRP A 1 85 ? 1.569 3.500 5.836 1.00 98.12 85 TRP A C 1
ATOM 647 O O . TRP A 1 85 ? 2.239 3.311 4.819 1.00 98.12 85 TRP A O 1
ATOM 657 N N . ILE A 1 86 ? 0.418 4.178 5.826 1.00 98.50 86 ILE A N 1
ATOM 658 C CA . ILE A 1 86 ? -0.137 4.843 4.639 1.00 98.50 86 ILE A CA 1
ATOM 659 C C . ILE A 1 86 ? 0.852 5.891 4.129 1.00 98.50 86 ILE A C 1
ATOM 661 O O . ILE A 1 86 ? 1.222 5.876 2.954 1.00 98.50 86 ILE A O 1
ATOM 665 N N . ASP A 1 87 ? 1.317 6.767 5.015 1.00 98.50 87 ASP A N 1
ATOM 666 C CA . ASP A 1 87 ? 2.253 7.843 4.697 1.00 98.50 87 ASP A CA 1
ATOM 66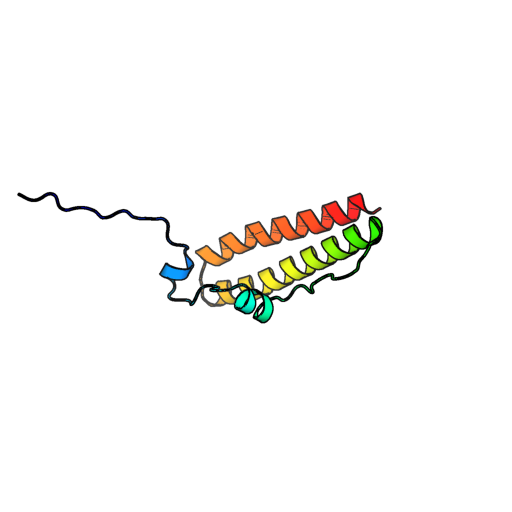7 C C . ASP A 1 87 ? 3.611 7.295 4.207 1.00 98.50 87 ASP A C 1
ATOM 669 O O . ASP A 1 87 ? 4.167 7.752 3.204 1.00 98.50 87 ASP A O 1
ATOM 673 N N . GLU A 1 88 ? 4.122 6.226 4.825 1.00 98.56 88 GLU A N 1
ATOM 674 C CA . GLU A 1 88 ? 5.304 5.524 4.321 1.00 98.56 88 GLU A CA 1
ATOM 675 C C . GLU A 1 88 ? 5.106 4.904 2.930 1.00 98.56 88 GLU A C 1
ATOM 677 O O . GLU A 1 88 ? 5.983 5.047 2.074 1.00 98.56 88 GLU A O 1
ATOM 682 N N . ALA A 1 89 ? 3.987 4.218 2.681 1.00 98.50 89 ALA A N 1
ATOM 683 C CA . ALA A 1 89 ? 3.694 3.608 1.383 1.00 98.50 89 ALA A CA 1
ATOM 684 C C . ALA A 1 89 ? 3.569 4.670 0.278 1.00 98.50 89 ALA A C 1
ATOM 686 O O . ALA A 1 89 ? 4.132 4.514 -0.809 1.00 98.50 89 ALA A O 1
ATOM 687 N N . GLN A 1 90 ? 2.917 5.795 0.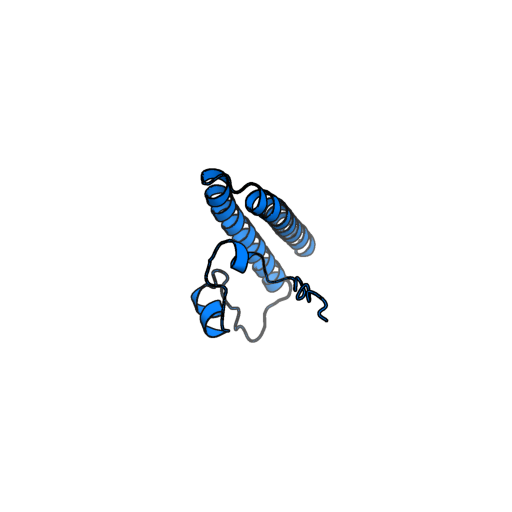575 1.00 98.50 90 GLN A N 1
ATOM 688 C CA . GLN A 1 90 ? 2.811 6.933 -0.338 1.00 98.50 90 GLN A CA 1
ATOM 689 C C . GLN A 1 90 ? 4.180 7.559 -0.634 1.00 98.50 90 GLN A C 1
ATOM 691 O O . GLN A 1 90 ? 4.503 7.803 -1.800 1.00 98.50 90 GLN A O 1
ATOM 696 N N . ARG A 1 91 ? 5.030 7.756 0.384 1.00 98.56 91 ARG A N 1
ATOM 697 C CA . ARG A 1 91 ? 6.407 8.238 0.185 1.00 98.56 91 ARG A CA 1
ATOM 698 C C . ARG A 1 91 ? 7.246 7.292 -0.664 1.00 98.56 91 ARG A C 1
ATOM 700 O O . ARG A 1 91 ? 7.970 7.761 -1.541 1.00 98.56 91 ARG A O 1
ATOM 707 N N . ARG A 1 92 ? 7.155 5.976 -0.433 1.00 98.44 92 ARG A N 1
ATOM 708 C CA . ARG A 1 92 ? 7.841 4.969 -1.261 1.00 98.44 92 ARG A CA 1
ATOM 709 C C . ARG A 1 92 ? 7.366 5.051 -2.709 1.00 98.44 92 ARG A C 1
ATOM 711 O O . ARG A 1 92 ? 8.202 5.113 -3.605 1.00 98.44 92 ARG A O 1
ATOM 718 N N . ALA A 1 93 ? 6.055 5.129 -2.943 1.00 98.06 93 ALA A N 1
ATOM 719 C CA . ALA A 1 93 ? 5.499 5.277 -4.287 1.00 98.06 93 ALA A CA 1
ATOM 720 C C . ALA A 1 93 ? 5.998 6.556 -4.985 1.00 98.06 93 ALA A C 1
ATOM 722 O O . ALA A 1 93 ? 6.361 6.517 -6.162 1.00 98.06 93 ALA A O 1
ATOM 723 N N . TRP A 1 94 ? 6.072 7.677 -4.263 1.00 97.88 94 TRP A N 1
ATOM 724 C CA . TRP A 1 94 ? 6.641 8.915 -4.793 1.00 97.88 94 TRP A CA 1
ATOM 725 C C . TRP A 1 94 ? 8.126 8.754 -5.146 1.00 97.88 94 TRP A C 1
ATOM 727 O O . TRP A 1 94 ? 8.518 9.040 -6.274 1.00 97.88 94 TRP A O 1
ATOM 737 N N . PHE A 1 95 ? 8.943 8.220 -4.234 1.00 98.19 95 PHE A N 1
ATOM 738 C CA . PHE A 1 95 ? 10.378 8.039 -4.468 1.00 98.19 95 PHE A CA 1
ATOM 739 C C . PHE A 1 95 ? 10.661 7.101 -5.649 1.00 98.19 95 PHE A C 1
ATOM 741 O O . PHE A 1 95 ? 11.522 7.389 -6.476 1.00 98.19 95 PHE A O 1
ATOM 748 N N . LEU A 1 96 ? 9.906 6.007 -5.772 1.00 97.56 96 LEU A N 1
ATOM 749 C CA . LEU A 1 96 ? 10.006 5.082 -6.905 1.00 97.56 96 LEU A CA 1
ATOM 750 C C . LEU A 1 96 ? 9.604 5.744 -8.226 1.00 97.56 96 LEU A C 1
ATOM 752 O O . LEU A 1 96 ? 10.191 5.439 -9.261 1.00 97.56 96 LEU A O 1
ATOM 756 N N . SER A 1 97 ? 8.642 6.673 -8.192 1.00 94.81 97 SER A N 1
ATOM 757 C CA . SER A 1 97 ? 8.316 7.489 -9.361 1.00 94.81 97 SER A CA 1
ATOM 758 C C . SER A 1 97 ? 9.490 8.364 -9.776 1.00 94.81 97 SER A C 1
ATOM 760 O O . SER A 1 97 ? 9.724 8.485 -10.968 1.00 94.81 97 SER A O 1
ATOM 762 N N . GLU A 1 98 ? 10.208 8.972 -8.832 1.00 97.06 98 GLU A N 1
ATOM 763 C CA . GLU A 1 98 ? 11.367 9.818 -9.136 1.00 97.06 98 GLU A CA 1
ATOM 764 C C . GLU A 1 98 ? 12.584 9.000 -9.585 1.00 97.06 98 GLU A C 1
ATOM 766 O O . GLU A 1 98 ? 13.318 9.427 -10.469 1.00 97.06 98 GLU A O 1
ATOM 771 N N . ALA A 1 99 ? 12.776 7.801 -9.031 1.00 93.88 99 ALA A N 1
ATOM 772 C CA . ALA A 1 99 ? 13.876 6.911 -9.399 1.00 93.88 99 ALA A CA 1
ATOM 773 C C . ALA A 1 99 ? 13.728 6.293 -10.803 1.00 93.88 99 ALA A C 1
ATOM 775 O O . ALA A 1 99 ? 14.728 5.899 -11.398 1.00 93.88 99 ALA A O 1
ATOM 776 N N . GLY A 1 100 ? 12.497 6.170 -11.309 1.00 84.81 100 GLY A N 1
ATOM 777 C CA . GLY A 1 100 ? 12.195 5.629 -12.639 1.00 84.81 100 GLY A CA 1
ATOM 778 C C . GLY A 1 100 ? 11.971 6.682 -13.732 1.00 84.81 100 GLY A C 1
ATOM 779 O O . GLY A 1 100 ? 11.490 6.310 -14.804 1.00 84.81 100 GLY A O 1
ATOM 780 N N . ARG A 1 101 ? 12.235 7.966 -13.446 1.00 80.12 101 ARG A N 1
ATOM 781 C CA . ARG A 1 101 ? 12.164 9.073 -14.417 1.00 80.12 101 ARG A CA 1
ATOM 782 C C . ARG A 1 101 ? 13.369 9.131 -15.347 1.00 80.12 101 ARG A C 1
ATOM 784 O O . ARG A 1 101 ? 14.479 8.753 -14.919 1.00 80.12 101 ARG A O 1
#

Radius of gyration: 19.2 Å; Cα contacts (8 Å, |Δi|>4): 57; chains: 1; bounding box: 31×31×67 Å

Sequence (101 aa):
MRENRACRQTPESRDAQDGGTTLRSIADIQRHQRITDNDAESVGPHAMLAELRADNMQLAATMLDVHAVCDHHGDVATTSLLENWIDEAQRRAWFLSEAGR

Foldseek 3Di:
DDPPPPPDPDVDDCCVVVVDDDQDDPVSCVVPDPQDDDPDPDDDPLRVLVSLLVVLVVVLVVLVVVLVVCVVVVVPVSNVVSVVSSVVSVVSSVVSVVVND